Protein AF-A0A529KN47-F1 (afdb_monomer)

Foldseek 3Di:
DVVVVVVVVVVVVCVVVVVPPCVVPDDPPDPPPPDDDDPVRVVVVVVCPPDDPVRCCVPLNAAPDWDDDPPDIDGHHDDD

Nearest PDB structures (foldseek):
  5tre-assembly1_N  TM=2.426E-01  e=8.798E+00  Sac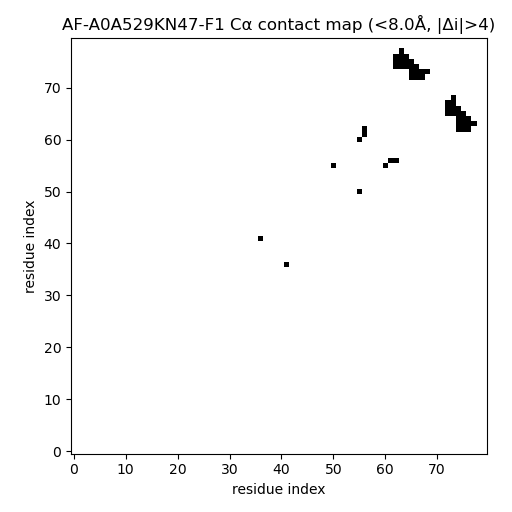charomyces cerevisiae

Secondary structure (DSSP, 8-state):
-HHHHHHHHHHHHHHHHHTTSGGG----S--TTSPPPPHHHHHHHHHTTT--HHHHHHHH-S-SEEEE-SSSEEEE----

Structure (mmCIF, N/CA/C/O backbone):
data_AF-A0A529KN47-F1
#
_entry.id   AF-A0A529KN47-F1
#
loop_
_atom_site.group_PDB
_atom_site.id
_atom_site.type_symbol
_atom_site.label_atom_id
_atom_site.label_alt_id
_atom_site.label_comp_id
_atom_site.label_asym_id
_atom_site.label_entity_id
_atom_site.label_seq_id
_atom_site.pdbx_PDB_ins_code
_atom_site.Cartn_x
_atom_site.Cartn_y
_atom_site.Cartn_z
_atom_site.occupancy
_atom_site.B_iso_or_equiv
_atom_site.auth_seq_id
_atom_site.auth_comp_id
_atom_site.auth_asym_id
_atom_site.auth_atom_id
_atom_site.pdbx_PDB_model_num
ATOM 1 N N . MET A 1 1 ? -19.012 -2.282 52.294 1.00 50.38 1 MET A N 1
ATOM 2 C CA . MET A 1 1 ? -17.988 -1.271 51.916 1.00 50.38 1 MET A CA 1
ATOM 3 C C . MET A 1 1 ? -16.614 -1.860 51.540 1.00 50.38 1 MET A C 1
ATOM 5 O O . MET A 1 1 ? -15.776 -1.113 51.056 1.00 50.38 1 MET A O 1
ATOM 9 N N . ILE A 1 2 ? -16.375 -3.175 51.686 1.00 54.97 2 ILE A N 1
ATOM 10 C CA . ILE A 1 2 ? -15.073 -3.827 51.403 1.00 54.97 2 ILE A CA 1
ATOM 11 C C . ILE A 1 2 ? -14.915 -4.245 49.924 1.00 54.97 2 ILE A C 1
ATOM 13 O O . ILE A 1 2 ? -13.858 -4.039 49.337 1.00 54.97 2 ILE A O 1
ATOM 17 N N . SER A 1 3 ? -15.990 -4.716 49.278 1.00 54.66 3 SER A N 1
ATOM 18 C CA . SER A 1 3 ? -15.994 -5.144 47.861 1.00 54.66 3 SER A CA 1
ATOM 19 C C . SER A 1 3 ? -15.606 -4.031 46.868 1.00 54.66 3 SER A C 1
ATOM 21 O O . SER A 1 3 ? -14.838 -4.263 45.935 1.00 54.66 3 SER A O 1
ATOM 23 N N . SER A 1 4 ? -16.049 -2.789 47.113 1.00 57.41 4 SER A N 1
ATOM 24 C CA . SER A 1 4 ? -15.696 -1.644 46.260 1.00 57.41 4 SER A CA 1
ATOM 25 C C . SER A 1 4 ? -14.208 -1.305 46.324 1.00 57.41 4 SER A C 1
ATOM 27 O O . SER A 1 4 ? -13.641 -0.913 45.312 1.00 57.41 4 SER A O 1
ATOM 29 N N . ARG A 1 5 ? -13.565 -1.479 47.489 1.00 58.06 5 ARG A N 1
ATOM 30 C CA . ARG A 1 5 ? -12.135 -1.189 47.652 1.00 58.06 5 ARG A CA 1
ATOM 31 C C . ARG A 1 5 ? -11.275 -2.218 46.920 1.00 58.06 5 ARG A C 1
ATOM 33 O O . ARG A 1 5 ? -10.306 -1.840 46.279 1.00 58.06 5 ARG A O 1
ATOM 40 N N . ILE A 1 6 ? -11.681 -3.489 46.927 1.00 59.50 6 ILE A N 1
ATOM 41 C CA . ILE A 1 6 ? -10.979 -4.575 46.222 1.00 59.50 6 ILE A CA 1
ATOM 42 C C . ILE A 1 6 ? -11.021 -4.360 44.701 1.00 59.50 6 ILE A C 1
ATOM 44 O O . ILE A 1 6 ? -9.998 -4.501 44.039 1.00 59.50 6 ILE A O 1
ATOM 48 N N . ARG A 1 7 ? -12.166 -3.933 44.146 1.00 59.78 7 ARG A N 1
ATOM 49 C CA . ARG A 1 7 ? -12.282 -3.597 42.713 1.00 59.78 7 ARG A CA 1
ATOM 50 C C . ARG A 1 7 ? -11.366 -2.442 42.300 1.00 59.78 7 ARG A C 1
ATOM 52 O O . ARG A 1 7 ? -10.732 -2.520 41.253 1.00 59.78 7 ARG A O 1
ATOM 59 N N . THR A 1 8 ? -11.262 -1.403 43.128 1.00 56.81 8 THR A N 1
ATOM 60 C CA . THR A 1 8 ? -10.359 -0.271 42.875 1.00 56.81 8 THR A CA 1
ATOM 61 C C . THR A 1 8 ? -8.892 -0.694 42.935 1.00 56.81 8 THR A C 1
ATOM 63 O O . THR A 1 8 ? -8.118 -0.306 42.068 1.00 56.81 8 THR A O 1
ATOM 66 N N . PHE A 1 9 ? -8.512 -1.539 43.899 1.00 59.38 9 PHE A N 1
ATOM 67 C CA . PHE A 1 9 ? -7.145 -2.059 43.996 1.00 59.38 9 PHE A CA 1
ATOM 68 C C . PHE A 1 9 ? -6.758 -2.924 42.790 1.00 59.38 9 PHE A C 1
ATOM 70 O O . PHE A 1 9 ? -5.661 -2.769 42.265 1.00 59.38 9 PHE A O 1
ATOM 77 N N . VAL A 1 10 ? -7.663 -3.778 42.302 1.00 62.97 10 VAL A N 1
ATOM 78 C CA . VAL A 1 10 ? -7.417 -4.602 41.105 1.00 62.97 10 VAL A CA 1
ATOM 79 C C . VAL A 1 10 ? -7.235 -3.732 39.857 1.00 62.97 10 VAL A C 1
ATOM 81 O O . VAL A 1 10 ? -6.305 -3.962 39.092 1.00 62.97 10 VAL A O 1
ATOM 84 N N . LEU A 1 11 ? -8.058 -2.694 39.675 1.00 60.78 11 LEU A N 1
ATOM 85 C CA . LEU A 1 11 ? -7.918 -1.751 38.557 1.00 60.78 11 LEU A CA 1
ATOM 86 C C . LEU A 1 11 ? -6.587 -0.990 38.595 1.00 60.78 11 LEU A C 1
ATOM 88 O O . LEU A 1 11 ? -5.932 -0.849 37.565 1.00 60.78 11 LEU A O 1
ATOM 92 N N . VAL A 1 12 ? -6.163 -0.543 39.779 1.00 63.50 12 VAL A N 1
ATOM 93 C CA . VAL A 1 12 ? -4.882 0.154 39.968 1.00 63.50 12 VAL A CA 1
ATOM 94 C C . VAL A 1 12 ? -3.699 -0.771 39.662 1.00 63.50 12 VAL A C 1
ATOM 96 O O . VAL A 1 12 ? -2.774 -0.360 38.968 1.00 63.50 12 VAL A O 1
ATOM 99 N N . VAL A 1 13 ? -3.748 -2.034 40.097 1.00 63.41 13 VAL A N 1
ATOM 100 C CA . VAL A 1 13 ? -2.697 -3.030 39.813 1.00 63.41 13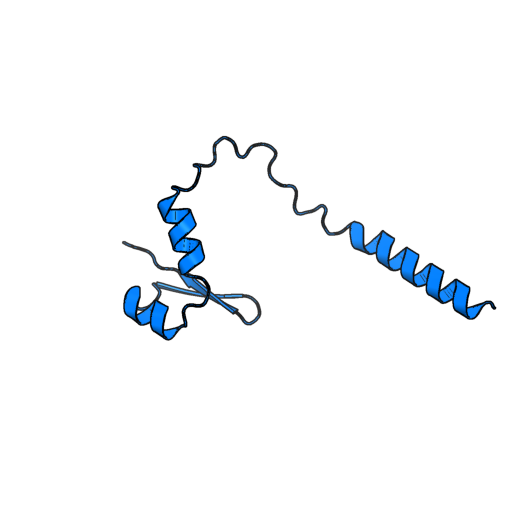 VAL A CA 1
ATOM 101 C C . VAL A 1 13 ? -2.612 -3.363 38.319 1.00 63.41 13 VAL A C 1
ATOM 103 O O . VAL A 1 13 ? -1.509 -3.441 37.783 1.00 63.41 13 VAL A O 1
ATOM 106 N N . VAL A 1 14 ? -3.745 -3.503 37.622 1.00 63.78 14 VAL A N 1
ATOM 107 C CA . VAL A 1 14 ? -3.767 -3.776 36.171 1.00 63.78 14 VAL A CA 1
ATOM 108 C C . VAL A 1 14 ? -3.211 -2.594 35.366 1.00 63.78 14 VAL A C 1
ATOM 110 O O . VAL A 1 14 ? -2.443 -2.805 34.431 1.00 63.78 14 VAL A O 1
ATOM 113 N N . LEU A 1 15 ? -3.531 -1.354 35.751 1.00 58.31 15 LEU A N 1
ATOM 114 C CA . LEU A 1 15 ? -3.002 -0.148 35.098 1.00 58.31 15 LEU A CA 1
ATOM 115 C C . LEU A 1 15 ? -1.486 0.021 35.314 1.00 58.31 15 LEU A C 1
ATOM 117 O O . LEU A 1 15 ? -0.762 0.381 34.384 1.00 58.31 15 LEU A O 1
ATOM 121 N N . LEU A 1 16 ? -0.991 -0.289 36.517 1.00 58.12 16 LEU A N 1
ATOM 122 C CA . LEU A 1 16 ? 0.439 -0.219 36.844 1.00 58.12 16 LEU A CA 1
ATOM 123 C C . LEU A 1 16 ? 1.257 -1.324 36.157 1.00 58.12 16 LEU A C 1
ATOM 125 O O . LEU A 1 16 ? 2.357 -1.051 35.685 1.00 58.12 16 LEU A O 1
ATOM 129 N N . ALA A 1 17 ? 0.722 -2.543 36.045 1.00 57.28 17 ALA A N 1
ATOM 130 C CA . ALA A 1 17 ? 1.407 -3.660 35.385 1.00 57.28 17 ALA A CA 1
ATOM 131 C C . ALA A 1 17 ? 1.343 -3.597 33.844 1.00 57.28 17 ALA A C 1
ATOM 133 O O . ALA A 1 17 ? 2.235 -4.106 33.169 1.00 57.28 17 ALA A O 1
ATOM 134 N N . GLY A 1 18 ? 0.320 -2.953 33.270 1.00 57.72 18 GLY A N 1
ATOM 135 C CA . GLY A 1 18 ? 0.173 -2.804 31.815 1.00 57.72 18 GLY A CA 1
ATOM 136 C C . GLY A 1 18 ? 1.154 -1.814 31.173 1.00 57.72 18 GLY A C 1
ATOM 137 O O . GLY A 1 18 ? 1.381 -1.864 29.967 1.00 57.72 18 GLY A O 1
ATOM 138 N N . SER A 1 19 ? 1.775 -0.941 31.970 1.00 56.88 19 SER A N 1
ATOM 139 C CA . SER A 1 19 ? 2.681 0.106 31.475 1.00 56.88 19 SER A CA 1
ATOM 140 C C . SER A 1 19 ? 4.092 -0.411 31.156 1.00 56.88 19 SER A C 1
ATOM 142 O O . SER A 1 19 ? 4.864 0.263 30.480 1.00 56.88 19 SER A O 1
ATOM 144 N N . SER A 1 20 ? 4.447 -1.613 31.617 1.00 55.50 20 SER A N 1
ATOM 145 C CA . SER A 1 20 ? 5.811 -2.152 31.516 1.00 55.50 20 SER A CA 1
ATOM 146 C C . SER A 1 20 ? 6.151 -2.756 30.148 1.00 55.50 20 SER A C 1
ATOM 148 O O . SER A 1 20 ? 7.321 -2.994 29.867 1.00 55.50 20 SER A O 1
ATOM 150 N N . ILE A 1 21 ? 5.156 -3.010 29.289 1.00 54.84 21 ILE A N 1
ATOM 151 C CA . ILE A 1 21 ? 5.346 -3.783 28.044 1.00 54.84 21 ILE A CA 1
ATOM 152 C C . ILE A 1 21 ? 5.524 -2.896 26.800 1.00 54.84 21 ILE A C 1
ATOM 154 O O . ILE A 1 21 ? 5.950 -3.374 25.755 1.00 54.84 21 ILE A O 1
ATOM 158 N N . VAL A 1 22 ? 5.278 -1.587 26.908 1.00 56.09 22 VAL A N 1
ATOM 159 C CA . VAL A 1 22 ? 5.513 -0.631 25.807 1.00 56.09 22 VAL A CA 1
ATOM 160 C C . VAL A 1 22 ? 6.951 -0.098 25.763 1.00 56.09 22 VAL A C 1
ATOM 162 O O . VAL A 1 22 ? 7.322 0.591 24.819 1.00 56.09 22 VAL A O 1
ATOM 165 N N . SER A 1 23 ? 7.802 -0.475 26.729 1.00 56.25 23 SER A N 1
ATOM 166 C CA . SER A 1 23 ? 9.219 -0.073 26.773 1.00 56.25 23 SER A CA 1
ATOM 167 C C . SER A 1 23 ? 10.093 -0.739 25.699 1.00 56.25 23 SER A C 1
ATOM 169 O O . SER A 1 23 ? 11.268 -0.400 25.586 1.00 56.25 23 SER A O 1
ATOM 171 N N . SER A 1 24 ? 9.557 -1.684 24.919 1.00 61.88 24 SER A N 1
ATOM 172 C CA . SER A 1 24 ? 10.300 -2.330 23.828 1.00 61.88 24 SER A CA 1
ATOM 173 C C . SER A 1 24 ? 10.250 -1.554 22.506 1.00 61.88 24 SER A C 1
ATOM 175 O O . SER A 1 24 ? 10.957 -1.920 21.569 1.00 61.88 24 SER A O 1
ATOM 177 N N . CYS A 1 25 ? 9.441 -0.497 22.407 1.00 63.72 25 CYS A N 1
ATOM 178 C CA . CYS A 1 25 ? 9.388 0.383 21.239 1.00 63.72 25 CYS A CA 1
ATOM 179 C C . CYS A 1 25 ? 10.120 1.695 21.549 1.00 63.72 25 CYS A C 1
ATOM 181 O O . CYS A 1 25 ? 9.512 2.762 21.576 1.00 63.72 25 CYS A O 1
ATOM 183 N N . VAL A 1 26 ? 11.423 1.616 21.835 1.00 72.44 26 VAL A N 1
ATOM 184 C CA . VAL A 1 26 ? 12.273 2.812 21.887 1.00 72.44 26 VAL A CA 1
ATOM 185 C C . VAL A 1 26 ? 12.457 3.288 20.451 1.00 72.44 26 VAL A C 1
ATOM 187 O O . VAL A 1 26 ? 12.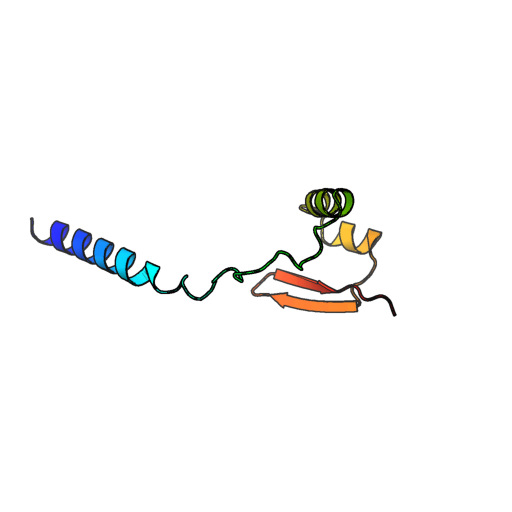995 2.558 19.617 1.00 72.44 26 VAL A O 1
ATOM 190 N N . ALA A 1 27 ? 11.954 4.486 20.147 1.00 69.19 27 ALA A N 1
ATOM 191 C CA . ALA A 1 27 ? 12.298 5.154 18.902 1.00 69.19 27 ALA A CA 1
ATOM 192 C C . ALA A 1 27 ? 13.828 5.313 18.868 1.00 69.19 27 ALA A C 1
ATOM 194 O O . ALA A 1 27 ? 14.392 5.738 19.877 1.00 69.19 27 ALA A O 1
ATOM 195 N N . PRO A 1 28 ? 14.508 4.935 17.774 1.00 71.31 28 PRO A N 1
ATOM 196 C CA . PRO A 1 28 ? 15.958 5.050 17.695 1.00 71.31 28 PRO A CA 1
ATOM 197 C C . PRO A 1 28 ? 16.387 6.498 17.959 1.00 71.31 28 PRO A C 1
ATOM 199 O O . PRO A 1 28 ? 15.792 7.423 17.407 1.00 71.31 28 PRO A O 1
ATOM 202 N N . ASP A 1 29 ? 17.413 6.676 18.798 1.00 74.62 29 ASP A N 1
ATOM 203 C CA . ASP A 1 29 ? 17.886 7.994 19.255 1.00 74.62 29 ASP A CA 1
ATOM 204 C C . ASP A 1 29 ? 18.347 8.908 18.108 1.00 74.62 29 ASP A C 1
ATOM 206 O O . ASP A 1 29 ? 18.381 10.128 18.259 1.00 74.62 29 ASP A O 1
ATOM 210 N N . ASP A 1 30 ? 18.685 8.331 16.953 1.00 76.50 30 ASP A N 1
ATOM 211 C CA . ASP A 1 30 ? 19.117 9.076 15.781 1.00 76.50 30 ASP A CA 1
ATOM 212 C C . ASP A 1 30 ? 18.377 8.625 14.515 1.00 76.50 30 ASP A C 1
ATOM 214 O O . ASP A 1 30 ? 18.670 7.589 13.915 1.00 76.50 30 ASP A O 1
ATOM 218 N N . THR A 1 31 ? 17.413 9.440 14.089 1.00 76.56 31 THR A N 1
ATOM 219 C CA . THR A 1 31 ? 16.753 9.328 12.781 1.00 76.56 31 THR A CA 1
ATOM 220 C C . THR A 1 31 ? 17.261 10.369 11.784 1.00 76.56 31 THR A C 1
ATOM 222 O O . THR A 1 31 ? 16.691 10.488 10.704 1.00 76.56 31 THR A O 1
ATOM 225 N N . SER A 1 32 ? 18.301 11.146 12.113 1.00 75.56 32 SER A N 1
ATOM 226 C CA . SER A 1 32 ? 18.785 12.253 11.269 1.00 75.56 32 SER A CA 1
ATOM 227 C C . SER A 1 32 ? 19.343 11.786 9.923 1.00 75.56 32 SER A C 1
ATOM 229 O O . SER A 1 32 ? 19.276 12.515 8.937 1.00 75.56 32 SER A O 1
ATOM 231 N N . ASN A 1 33 ? 19.841 10.549 9.875 1.00 76.06 33 ASN A N 1
ATOM 232 C CA . ASN A 1 33 ? 20.343 9.909 8.663 1.00 76.06 33 ASN A CA 1
ATOM 233 C C . ASN A 1 33 ? 19.249 9.214 7.838 1.00 76.06 33 ASN A C 1
ATOM 235 O O . ASN A 1 33 ? 19.541 8.702 6.756 1.00 76.06 33 ASN A O 1
ATOM 239 N N . LEU A 1 34 ? 18.004 9.163 8.324 1.00 76.56 34 LEU A N 1
ATOM 240 C CA . LEU A 1 34 ? 16.902 8.64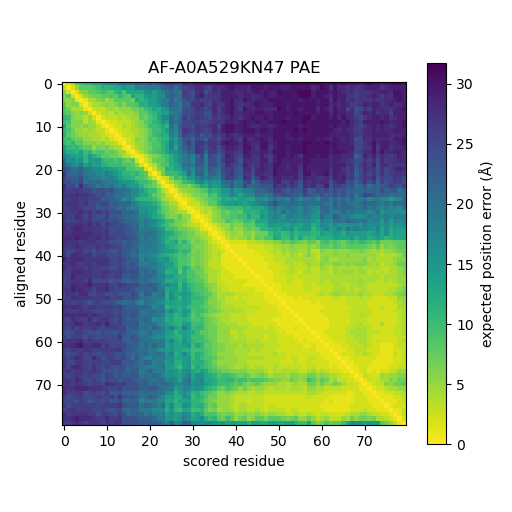9 7.521 1.00 76.56 34 LEU A CA 1
ATOM 241 C C . LEU A 1 34 ? 16.521 9.712 6.485 1.00 76.56 34 LEU A C 1
ATOM 243 O O . LEU A 1 34 ? 16.229 10.849 6.864 1.00 76.56 34 LEU A O 1
ATOM 247 N N . PRO A 1 35 ? 16.506 9.370 5.185 1.00 75.75 35 PRO A N 1
ATOM 248 C CA . PRO A 1 35 ? 15.998 10.273 4.168 1.00 75.75 35 PRO A CA 1
ATOM 249 C C . PRO A 1 35 ? 14.582 10.704 4.544 1.00 75.75 35 PRO A C 1
ATOM 251 O O . PRO A 1 35 ? 13.728 9.857 4.817 1.00 75.75 35 PRO A O 1
ATOM 254 N N . GLN A 1 36 ? 14.327 12.012 4.569 1.00 78.81 36 GLN A N 1
ATOM 255 C CA . GLN A 1 36 ? 12.952 12.479 4.658 1.00 78.81 36 GLN A CA 1
ATOM 256 C C . GLN A 1 36 ? 12.199 12.021 3.411 1.00 78.81 36 GLN A C 1
ATOM 258 O O . GLN A 1 36 ? 12.699 12.148 2.291 1.00 78.81 36 GLN A O 1
ATOM 263 N N . ASP A 1 37 ? 10.987 11.514 3.615 1.00 80.00 37 ASP A N 1
ATOM 264 C CA . ASP A 1 37 ? 10.095 11.217 2.505 1.00 80.00 37 ASP A CA 1
ATOM 265 C C . ASP A 1 37 ? 9.818 12.492 1.700 1.00 80.00 37 ASP A C 1
ATOM 267 O O . ASP A 1 37 ? 9.497 13.542 2.264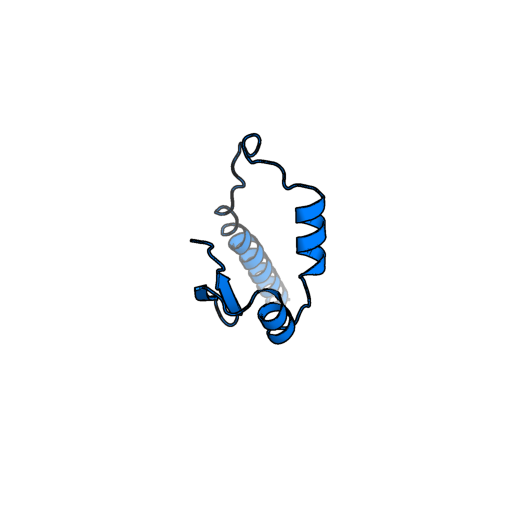 1.00 80.00 37 ASP A O 1
ATOM 271 N N . ASP A 1 38 ? 9.895 12.381 0.373 1.00 88.69 38 ASP A N 1
ATOM 272 C CA . ASP A 1 38 ? 9.453 13.442 -0.527 1.00 88.69 38 ASP A CA 1
ATOM 273 C C . ASP A 1 38 ? 7.976 13.787 -0.263 1.00 88.69 38 ASP A C 1
ATOM 275 O O . ASP A 1 38 ? 7.146 12.901 -0.019 1.00 88.69 38 ASP A O 1
ATOM 279 N N . ALA A 1 39 ? 7.631 15.075 -0.333 1.00 89.00 39 ALA A N 1
ATOM 280 C CA . ALA A 1 39 ? 6.277 15.553 -0.052 1.00 89.00 39 ALA A CA 1
ATOM 281 C C . ALA A 1 39 ? 5.221 14.879 -0.948 1.00 89.00 39 ALA A C 1
ATOM 283 O O . ALA A 1 39 ? 4.105 14.605 -0.499 1.00 89.00 39 ALA A O 1
ATOM 284 N N . THR A 1 40 ? 5.586 14.549 -2.188 1.00 90.25 40 THR A N 1
ATOM 285 C CA . THR A 1 40 ? 4.726 13.837 -3.140 1.00 90.25 40 THR A CA 1
ATOM 286 C C . THR A 1 40 ? 4.483 12.404 -2.688 1.00 90.25 40 THR A C 1
ATOM 288 O O . THR A 1 40 ? 3.346 11.940 -2.702 1.00 90.25 40 THR A O 1
ATOM 291 N N . THR A 1 41 ? 5.527 11.708 -2.230 1.00 88.38 41 THR A N 1
ATOM 292 C CA . THR A 1 41 ? 5.424 10.338 -1.704 1.00 88.38 41 THR A CA 1
ATOM 293 C C . THR A 1 41 ? 4.549 10.294 -0.455 1.00 88.38 41 THR A C 1
ATOM 295 O O . THR A 1 41 ? 3.687 9.421 -0.322 1.00 88.38 41 THR A O 1
ATOM 298 N N . ALA A 1 42 ? 4.720 11.265 0.445 1.00 89.00 42 ALA A N 1
ATOM 299 C CA . ALA A 1 42 ? 3.897 11.386 1.641 1.00 89.00 42 ALA A CA 1
ATOM 300 C C . ALA A 1 42 ? 2.418 11.643 1.315 1.00 89.00 42 ALA A C 1
ATOM 302 O O . ALA A 1 42 ? 1.548 11.000 1.908 1.00 89.00 42 ALA A O 1
ATOM 303 N N . ALA A 1 43 ? 2.130 12.530 0.358 1.00 89.44 43 ALA A N 1
ATOM 304 C CA . ALA A 1 43 ? 0.769 12.785 -0.105 1.00 89.44 43 ALA A CA 1
ATOM 305 C C . ALA A 1 43 ? 0.157 11.545 -0.776 1.00 89.44 43 ALA A C 1
ATOM 307 O O . ALA A 1 43 ? -0.924 11.111 -0.386 1.00 89.44 43 ALA A O 1
ATOM 308 N N . ALA A 1 44 ? 0.875 10.914 -1.709 1.00 89.31 44 ALA A N 1
ATOM 309 C CA . ALA A 1 44 ? 0.404 9.725 -2.417 1.00 89.31 44 ALA A CA 1
ATOM 310 C C . ALA A 1 44 ? 0.047 8.586 -1.454 1.00 89.31 44 ALA A C 1
ATOM 312 O O . ALA A 1 44 ? -1.008 7.972 -1.580 1.00 89.31 44 ALA A O 1
ATOM 313 N N . ARG A 1 45 ? 0.874 8.341 -0.430 1.00 88.75 45 ARG A N 1
ATOM 314 C CA . ARG A 1 45 ? 0.600 7.314 0.584 1.00 88.75 45 ARG A CA 1
ATOM 315 C C . ARG A 1 45 ? -0.692 7.558 1.353 1.00 88.75 45 ARG A C 1
ATOM 317 O O . ARG A 1 45 ? -1.354 6.593 1.722 1.00 88.75 45 ARG A O 1
ATOM 324 N N . LYS A 1 46 ? -1.051 8.819 1.590 1.00 91.31 46 LYS A N 1
ATOM 325 C CA . LYS A 1 46 ? -2.318 9.164 2.235 1.00 91.31 46 LYS A CA 1
ATOM 326 C C . LYS A 1 46 ? -3.507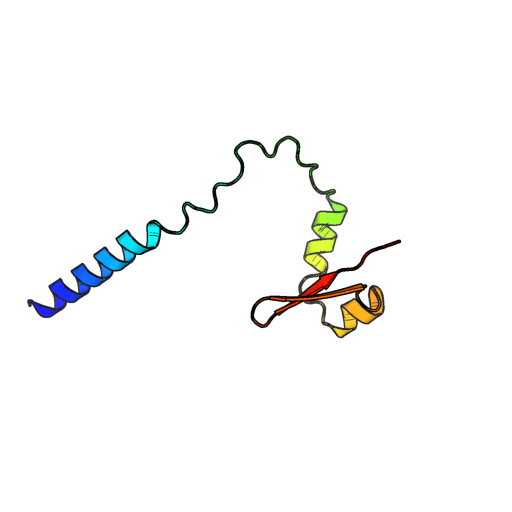 8.849 1.328 1.00 91.31 46 LYS A C 1
ATOM 328 O O . LYS A 1 46 ? -4.472 8.265 1.804 1.00 91.31 46 LYS A O 1
ATOM 333 N N . GLU A 1 47 ? -3.403 9.167 0.041 1.00 91.75 47 GLU A N 1
ATOM 334 C CA . GLU A 1 47 ? -4.464 8.917 -0.946 1.00 91.75 47 GLU A CA 1
ATOM 335 C C . GLU A 1 47 ? -4.657 7.425 -1.270 1.00 91.75 47 GLU A C 1
ATOM 337 O O . GLU A 1 47 ? -5.732 7.017 -1.695 1.00 91.75 47 GLU A O 1
ATOM 342 N N . MET A 1 48 ? -3.645 6.580 -1.041 1.00 91.12 48 MET A N 1
ATOM 343 C CA . MET A 1 48 ? -3.789 5.125 -1.200 1.00 91.12 48 MET A CA 1
ATOM 344 C C . MET A 1 48 ? -4.665 4.475 -0.114 1.00 91.12 48 MET A C 1
ATOM 346 O O . MET A 1 48 ? -5.116 3.341 -0.287 1.00 91.12 48 MET A O 1
ATOM 350 N N . VAL A 1 49 ? -4.897 5.149 1.018 1.00 93.88 49 VAL A N 1
ATOM 351 C CA . VAL A 1 49 ? -5.716 4.602 2.107 1.00 93.88 49 VAL A CA 1
ATOM 352 C C 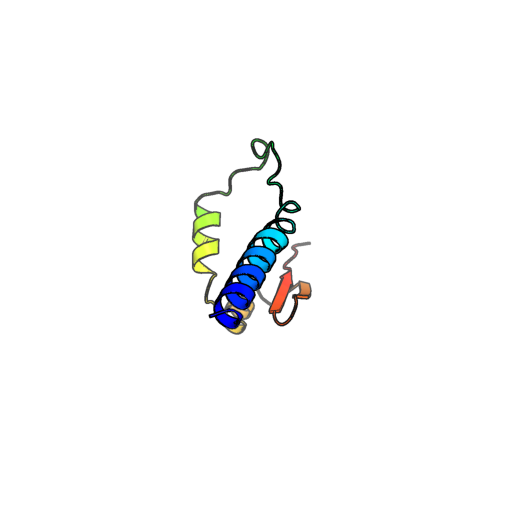. VAL A 1 49 ? -7.189 4.618 1.702 1.00 93.88 49 VAL A C 1
ATOM 354 O O . VAL A 1 49 ? -7.747 5.664 1.394 1.00 93.88 49 VAL A O 1
ATOM 357 N N . GLY A 1 50 ? -7.837 3.453 1.764 1.00 92.00 50 GLY A N 1
ATOM 358 C CA . GLY A 1 50 ? -9.249 3.290 1.402 1.00 92.00 50 GLY A CA 1
ATOM 359 C C . GLY A 1 50 ? -9.478 2.765 -0.016 1.00 92.00 50 GLY A C 1
ATOM 360 O O . GLY A 1 50 ? -10.620 2.462 -0.355 1.00 92.00 50 GLY A O 1
ATOM 361 N N . LEU A 1 51 ? -8.417 2.593 -0.813 1.00 93.69 51 LEU A N 1
ATOM 362 C CA . LEU A 1 51 ? -8.501 1.843 -2.065 1.00 93.69 51 LEU A CA 1
ATOM 363 C C . LEU A 1 51 ? -8.873 0.384 -1.795 1.00 93.69 51 LEU A C 1
ATOM 365 O O . LEU A 1 51 ? -8.400 -0.228 -0.832 1.00 93.69 51 LEU A O 1
ATOM 369 N N . SER A 1 52 ? -9.710 -0.181 -2.664 1.00 94.62 52 SER A N 1
ATOM 370 C CA . SER A 1 52 ? -10.066 -1.592 -2.583 1.00 94.62 52 SER A CA 1
ATOM 371 C C . SER A 1 52 ? -8.949 -2.487 -3.119 1.00 94.62 52 SER A C 1
ATOM 373 O O . SER A 1 52 ? -8.074 -2.071 -3.881 1.00 94.62 52 SER A O 1
ATOM 375 N N . GLU A 1 53 ? -9.027 -3.769 -2.769 1.00 92.88 53 GLU A N 1
ATOM 376 C CA . GLU A 1 53 ? -8.159 -4.818 -3.306 1.00 92.88 53 GLU A CA 1
ATOM 377 C C . GLU A 1 53 ? -8.131 -4.822 -4.847 1.00 92.88 53 GLU A C 1
ATOM 379 O O . GLU A 1 53 ? -7.082 -5.011 -5.469 1.00 92.88 53 GLU A O 1
ATOM 384 N N . ALA A 1 54 ? -9.292 -4.585 -5.464 1.00 94.69 54 ALA A N 1
ATOM 385 C CA . ALA A 1 54 ? -9.443 -4.536 -6.910 1.00 94.69 54 ALA A CA 1
ATOM 386 C C . ALA A 1 54 ? -8.791 -3.285 -7.512 1.00 94.69 54 ALA A C 1
ATOM 388 O O . ALA A 1 54 ? -8.083 -3.407 -8.511 1.00 94.69 54 ALA A O 1
ATOM 389 N N . ASP A 1 55 ? -8.965 -2.115 -6.887 1.00 95.62 55 ASP A N 1
ATOM 390 C CA . ASP A 1 55 ? -8.376 -0.855 -7.364 1.00 95.62 55 ASP A CA 1
ATOM 391 C C . ASP A 1 55 ? -6.849 -0.941 -7.390 1.00 95.62 55 ASP A C 1
ATOM 393 O O . ASP A 1 55 ? -6.203 -0.588 -8.380 1.00 95.62 55 ASP A O 1
ATOM 397 N N . VAL A 1 56 ? -6.263 -1.484 -6.319 1.00 93.38 56 VAL A N 1
ATOM 398 C CA . VAL A 1 56 ? -4.810 -1.641 -6.221 1.00 93.38 56 VAL A CA 1
ATOM 399 C C . VAL A 1 56 ? -4.299 -2.608 -7.291 1.00 93.38 56 VAL A C 1
ATOM 401 O O . VAL A 1 56 ? -3.309 -2.297 -7.946 1.00 93.38 56 VAL A O 1
ATOM 404 N N . ARG A 1 57 ? -4.975 -3.738 -7.544 1.00 93.00 57 ARG A N 1
ATOM 405 C CA . ARG A 1 57 ? -4.549 -4.694 -8.588 1.00 93.00 57 ARG A CA 1
ATOM 406 C C . ARG A 1 57 ? -4.766 -4.194 -10.010 1.00 93.00 57 ARG A C 1
ATOM 408 O O . ARG A 1 57 ? -3.987 -4.546 -10.892 1.00 93.00 57 ARG A O 1
ATOM 415 N N . MET A 1 58 ? -5.793 -3.383 -10.246 1.00 94.94 58 MET A N 1
ATOM 416 C CA . MET A 1 58 ? -6.023 -2.769 -11.553 1.00 94.94 58 MET A CA 1
ATOM 417 C C . MET A 1 58 ? -4.880 -1.817 -11.922 1.00 94.94 58 MET A C 1
ATOM 419 O O . MET A 1 58 ? -4.449 -1.796 -13.073 1.00 94.94 58 MET A O 1
ATOM 423 N N . CYS A 1 59 ? -4.372 -1.064 -10.944 1.00 91.50 59 CYS A N 1
ATOM 424 C CA . CYS A 1 59 ? -3.335 -0.057 -11.159 1.00 91.50 59 CYS A CA 1
ATOM 425 C C . CYS A 1 59 ? -1.905 -0.609 -11.036 1.00 91.50 59 CYS A C 1
ATOM 427 O O . CYS A 1 59 ? -1.046 -0.270 -11.847 1.00 91.50 59 CYS A O 1
ATOM 429 N N . ALA A 1 60 ? -1.633 -1.440 -10.026 1.00 91.56 60 ALA A N 1
ATOM 430 C CA . ALA A 1 60 ? -0.297 -1.964 -9.728 1.00 91.56 60 ALA A CA 1
ATOM 431 C C . ALA A 1 60 ? -0.034 -3.359 -10.324 1.00 91.56 60 ALA A C 1
ATOM 433 O O . ALA A 1 60 ? 1.114 -3.803 -10.360 1.00 91.56 60 ALA A O 1
ATOM 434 N N . GLY A 1 61 ? -1.074 -4.050 -10.802 1.00 93.56 61 GLY A N 1
ATOM 435 C CA . GLY A 1 61 ? -0.998 -5.445 -11.228 1.00 93.56 61 GLY A CA 1
ATOM 436 C C . GLY A 1 61 ? -1.030 -6.422 -10.051 1.00 93.56 61 GLY A C 1
ATOM 437 O O . GLY A 1 61 ? -1.432 -6.089 -8.936 1.00 93.56 61 GLY A O 1
ATOM 438 N N . PHE A 1 62 ? -0.615 -7.664 -10.300 1.00 94.62 62 PHE A N 1
ATOM 439 C CA . PHE A 1 62 ? -0.515 -8.668 -9.243 1.00 94.62 62 PHE A CA 1
ATOM 440 C C . PHE A 1 62 ? 0.775 -8.484 -8.431 1.00 94.62 62 PHE A C 1
ATOM 442 O O . PHE A 1 62 ? 1.828 -8.217 -9.018 1.00 94.62 62 PHE A O 1
ATOM 449 N N . PRO A 1 63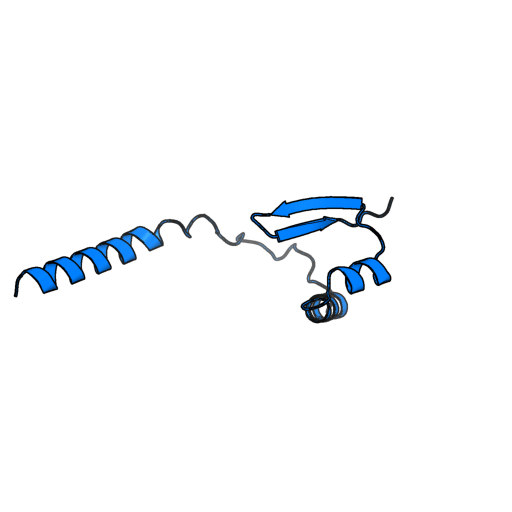 ? 0.719 -8.640 -7.097 1.00 95.06 63 PRO A N 1
ATOM 450 C CA . PRO A 1 63 ? 1.898 -8.511 -6.256 1.00 95.06 63 PRO A CA 1
ATOM 451 C C . PRO A 1 63 ? 2.907 -9.624 -6.541 1.00 95.06 63 PRO A C 1
ATOM 453 O O . PRO A 1 63 ? 2.545 -10.756 -6.863 1.00 95.06 63 PRO A O 1
ATOM 456 N N . THR A 1 64 ? 4.185 -9.305 -6.371 1.00 96.56 64 THR A N 1
ATOM 457 C CA . THR A 1 64 ? 5.294 -10.258 -6.492 1.00 96.56 64 THR A CA 1
ATOM 458 C C . THR A 1 64 ? 5.314 -11.241 -5.320 1.00 96.56 64 THR A C 1
ATOM 460 O O . THR A 1 64 ? 5.670 -12.403 -5.494 1.00 96.56 64 THR A O 1
ATOM 463 N N . ALA A 1 65 ? 4.922 -10.785 -4.128 1.00 96.06 65 ALA A N 1
ATOM 464 C CA . ALA A 1 65 ? 4.769 -11.629 -2.949 1.00 96.06 65 ALA A CA 1
ATOM 465 C C . ALA A 1 65 ? 3.616 -11.145 -2.064 1.00 96.06 65 ALA A C 1
ATOM 467 O O . ALA A 1 65 ? 3.280 -9.959 -2.043 1.00 96.06 65 ALA A O 1
ATOM 468 N N . THR A 1 66 ? 3.031 -12.073 -1.308 1.00 96.00 66 THR A N 1
ATOM 469 C CA . THR A 1 66 ? 1.991 -11.785 -0.317 1.00 96.00 66 THR A CA 1
ATOM 470 C C . THR A 1 66 ? 2.295 -12.493 0.996 1.00 96.00 66 THR A C 1
ATOM 472 O O . THR A 1 66 ? 2.675 -13.663 0.974 1.00 96.00 66 THR A O 1
ATOM 475 N N . ALA A 1 67 ? 2.075 -11.826 2.125 1.00 96.69 67 ALA A N 1
ATOM 476 C CA . ALA A 1 67 ? 2.205 -12.401 3.464 1.00 96.69 67 ALA A CA 1
ATOM 477 C C . ALA A 1 67 ? 0.929 -12.169 4.284 1.00 96.69 67 ALA A C 1
ATOM 479 O O . ALA A 1 67 ? 0.254 -11.158 4.099 1.00 96.69 67 ALA A O 1
ATOM 480 N N . ASP A 1 68 ? 0.601 -13.095 5.185 1.00 96.12 68 ASP A N 1
ATOM 481 C CA . ASP A 1 68 ? -0.463 -12.890 6.173 1.00 96.12 68 ASP A CA 1
ATOM 482 C C . ASP A 1 68 ? 0.078 -12.124 7.386 1.00 96.12 68 ASP A C 1
ATOM 484 O O . ASP A 1 68 ? 1.195 -12.365 7.846 1.00 96.12 68 ASP A O 1
ATOM 488 N N . ALA A 1 69 ? -0.726 -11.199 7.892 1.00 92.75 69 ALA A N 1
ATOM 489 C CA . ALA A 1 69 ? -0.448 -10.383 9.059 1.00 92.75 69 AL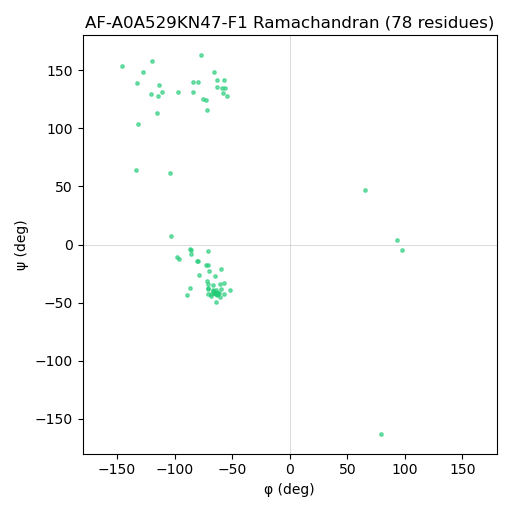A A CA 1
ATOM 490 C C . ALA A 1 69 ? -1.670 -10.349 9.983 1.00 92.75 69 ALA A C 1
ATOM 492 O O . ALA A 1 69 ? -2.291 -9.304 10.182 1.00 92.75 69 ALA A O 1
ATOM 493 N N . GLY A 1 70 ? -2.039 -11.508 10.535 1.00 85.25 70 GLY A N 1
ATOM 494 C CA . GLY A 1 70 ? -3.023 -11.592 11.617 1.00 85.25 70 GLY A CA 1
ATOM 495 C C . GLY A 1 70 ? -4.422 -11.162 11.182 1.00 85.25 70 GLY A C 1
ATOM 496 O O . GLY A 1 70 ? -5.069 -10.373 11.869 1.00 85.25 70 GLY A O 1
ATOM 497 N N . GLY A 1 71 ? -4.877 -11.660 10.030 1.00 88.38 71 GLY A N 1
ATOM 498 C CA . GLY A 1 71 ? -6.179 -11.314 9.445 1.00 88.38 71 GLY A CA 1
ATOM 499 C C . GLY A 1 71 ? -6.137 -10.150 8.453 1.00 88.38 71 GLY A C 1
ATOM 500 O O . GLY A 1 71 ? -7.177 -9.737 7.950 1.00 88.38 71 GLY A O 1
ATOM 501 N N . SER A 1 72 ? -4.945 -9.633 8.154 1.00 89.75 72 SER A N 1
ATOM 502 C CA . SER A 1 72 ? -4.680 -8.720 7.037 1.00 89.75 72 SER A CA 1
ATOM 503 C C . SER A 1 72 ? -3.665 -9.340 6.081 1.00 89.75 72 SER A C 1
ATOM 505 O O . SER A 1 72 ? -2.884 -10.198 6.483 1.00 89.75 72 SER A O 1
ATOM 507 N N . GLN A 1 73 ? -3.634 -8.888 4.828 1.00 93.56 73 GLN A N 1
ATOM 508 C CA . GLN A 1 73 ? -2.647 -9.338 3.847 1.00 93.56 73 GLN A CA 1
ATOM 509 C C . GLN A 1 73 ? -1.671 -8.206 3.515 1.00 93.56 73 GLN A C 1
ATOM 511 O O . GLN A 1 73 ? -2.080 -7.084 3.224 1.00 93.56 73 GLN A O 1
ATOM 516 N N . ILE A 1 74 ? -0.376 -8.506 3.545 1.00 95.00 74 ILE A N 1
ATOM 517 C CA . ILE A 1 74 ? 0.698 -7.613 3.108 1.00 95.00 74 ILE A CA 1
ATOM 518 C C . ILE A 1 74 ? 1.072 -7.986 1.681 1.00 95.00 74 ILE A C 1
ATOM 520 O O . ILE A 1 74 ? 1.310 -9.158 1.393 1.00 95.00 74 ILE A O 1
ATOM 524 N N . TRP A 1 75 ? 1.150 -6.994 0.798 1.00 95.31 75 TRP A N 1
ATOM 525 C CA . TRP A 1 75 ? 1.528 -7.168 -0.603 1.00 95.31 75 TRP A CA 1
ATOM 526 C C . TRP A 1 75 ? 2.857 -6.492 -0.902 1.00 95.31 75 TRP A C 1
ATOM 528 O O . TRP A 1 75 ? 3.093 -5.355 -0.496 1.00 95.31 75 TRP A O 1
ATOM 538 N N . THR A 1 76 ? 3.712 -7.175 -1.655 1.00 95.31 76 THR A N 1
ATOM 539 C CA . THR A 1 76 ? 5.027 -6.674 -2.054 1.00 95.31 76 THR A CA 1
ATOM 540 C C . THR A 1 76 ? 5.123 -6.616 -3.569 1.00 95.31 76 THR A C 1
ATOM 542 O O . THR A 1 76 ? 4.846 -7.601 -4.252 1.00 95.31 76 THR A O 1
ATOM 545 N N . TYR A 1 77 ? 5.554 -5.466 -4.084 1.00 93.31 77 TYR A N 1
ATOM 546 C CA . TYR A 1 77 ? 5.813 -5.228 -5.500 1.00 93.31 77 TYR A CA 1
ATOM 547 C C . TYR A 1 77 ? 7.302 -4.950 -5.673 1.00 93.31 77 TYR A C 1
ATOM 549 O O . TYR A 1 77 ? 7.803 -3.934 -5.190 1.00 93.31 77 TYR A O 1
ATOM 557 N N . GLN A 1 78 ? 8.014 -5.853 -6.338 1.00 93.12 78 GLN A N 1
ATOM 558 C CA . GLN A 1 78 ? 9.444 -5.711 -6.588 1.00 93.12 78 GLN A CA 1
ATOM 559 C C . GLN A 1 78 ? 9.683 -5.562 -8.089 1.00 93.12 78 GLN A C 1
ATOM 561 O O . GLN A 1 78 ? 9.213 -6.377 -8.882 1.00 93.12 78 GLN A O 1
ATOM 566 N N . ARG A 1 79 ? 10.414 -4.515 -8.485 1.00 85.19 79 ARG A N 1
ATOM 567 C CA . ARG A 1 79 ? 10.966 -4.424 -9.841 1.00 85.19 79 ARG A CA 1
ATOM 568 C C . ARG A 1 79 ? 12.281 -5.196 -9.881 1.00 85.19 79 ARG A C 1
ATOM 570 O O . ARG A 1 79 ? 13.109 -5.017 -8.990 1.00 85.19 79 ARG A O 1
ATOM 577 N N . THR A 1 80 ? 12.420 -6.053 -10.886 1.00 75.88 80 THR A N 1
ATOM 578 C CA . THR A 1 80 ? 13.683 -6.705 -11.261 1.00 75.88 80 THR A CA 1
ATOM 579 C C . THR A 1 80 ? 14.634 -5.718 -11.908 1.00 75.88 80 THR A C 1
ATOM 581 O O . THR A 1 80 ? 14.126 -4.895 -12.706 1.00 75.88 80 THR A O 1
#

Mean predicted aligned error: 14.79 Å

Sequence (80 aa):
MISSRIRTFVLVVVLLAGSSIVSSCVAPDDTSNLPQDDATTAAARKEMVGLSEADVRMCAGFPTATADAGGSQIWTYQRT

Solvent-accessible surface area (backbone atoms only — not comparable to full-atom values): 5300 Å² total; per-residue (Å²): 129,66,70,67,52,54,55,52,51,52,52,52,50,53,59,64,62,62,63,69,72,63,71,80,69,68,74,70,96,72,61,85,84,54,80,75,77,52,71,66,59,56,50,50,60,57,69,57,62,86,61,49,79,64,58,51,35,75,75,72,42,80,60,75,44,76,46,82,58,92,92,43,76,47,75,38,80,76,87,130

pLDDT: mean 79.02, std 15.4, range [50.38, 96.69]

Radius of gyration: 22.32 Å; Cα contacts (8 Å, |Δi|>4): 25; chains: 1; bounding box: 38×28×64 Å